Protein AF-A0A1H6S2C7-F1 (afdb_monomer_lite)

Foldseek 3Di:
DDPLVVLQVVLVVLVVVLVVCVVVVVDDPVVSVVSVVVSCCSNVVSVCCVPVVVVVD

Radius of gyration: 13.52 Å; chains: 1; bounding box: 29×15×38 Å

Structure (mmCIF, N/CA/C/O backbone):
data_AF-A0A1H6S2C7-F1
#
_entry.id   AF-A0A1H6S2C7-F1
#
loop_
_atom_site.group_PDB
_atom_site.id
_atom_site.type_symbol
_atom_site.label_atom_id
_atom_site.label_alt_id
_atom_site.label_comp_id
_atom_site.label_asym_id
_atom_site.label_entity_id
_atom_site.label_seq_id
_atom_site.pdbx_PDB_ins_code
_atom_site.Cartn_x
_atom_site.Cartn_y
_atom_site.Cartn_z
_atom_site.occupancy
_atom_site.B_iso_or_equiv
_atom_site.auth_seq_id
_atom_site.auth_comp_id
_atom_site.auth_asym_id
_atom_site.auth_atom_id
_atom_site.pdbx_PDB_model_num
ATOM 1 N N . MET A 1 1 ? 3.207 8.955 17.501 1.00 57.88 1 MET A N 1
ATOM 2 C CA . MET A 1 1 ? 2.358 8.860 16.292 1.00 57.88 1 MET A CA 1
ATOM 3 C C . MET A 1 1 ? 1.633 7.528 16.329 1.00 57.88 1 MET A C 1
ATOM 5 O O . MET A 1 1 ? 2.310 6.503 16.401 1.00 57.88 1 MET A O 1
ATOM 9 N N . ASP A 1 2 ? 0.300 7.545 16.360 1.00 74.88 2 ASP A N 1
ATOM 10 C CA . ASP A 1 2 ? -0.520 6.332 16.434 1.00 74.88 2 ASP A CA 1
ATOM 11 C C . ASP A 1 2 ? -0.160 5.340 15.320 1.00 74.88 2 ASP A C 1
ATOM 13 O O . ASP A 1 2 ? 0.086 5.733 14.177 1.00 74.88 2 ASP A O 1
ATOM 17 N N . LYS A 1 3 ? -0.147 4.040 15.642 1.00 74.69 3 LYS A N 1
ATOM 18 C CA . LYS A 1 3 ? 0.214 2.952 14.710 1.00 74.69 3 LYS A CA 1
ATOM 19 C C . LYS A 1 3 ? -0.571 3.027 13.391 1.00 74.69 3 LYS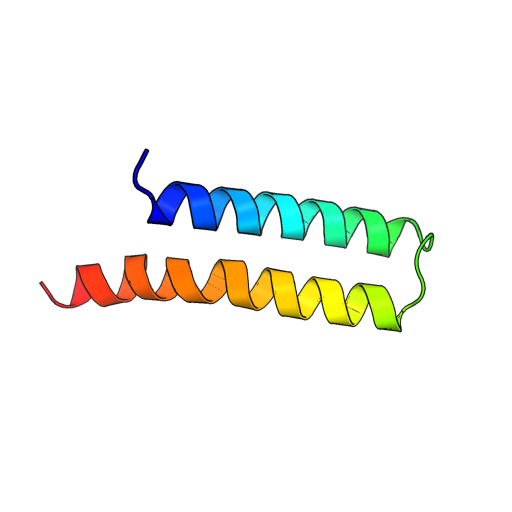 A C 1
ATOM 21 O O . LYS A 1 3 ? -0.011 2.787 12.326 1.00 74.69 3 LYS A O 1
ATOM 26 N N . ASN A 1 4 ? -1.836 3.444 13.460 1.00 68.81 4 ASN A N 1
ATOM 27 C CA . ASN A 1 4 ? -2.705 3.610 12.293 1.00 68.81 4 ASN A CA 1
ATOM 28 C C . ASN A 1 4 ? -2.308 4.812 11.425 1.00 68.81 4 ASN A C 1
ATOM 30 O O . ASN A 1 4 ? -2.361 4.720 10.205 1.00 68.81 4 ASN A O 1
ATOM 34 N N . VAL A 1 5 ? -1.858 5.913 12.038 1.00 73.69 5 VAL A N 1
ATOM 35 C CA . VAL A 1 5 ? -1.382 7.1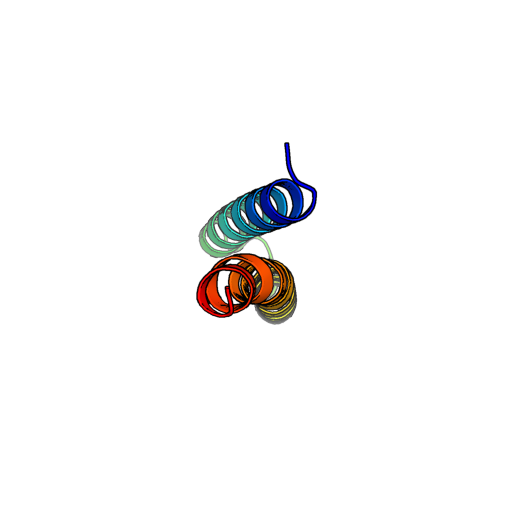06 11.319 1.00 73.69 5 VAL A CA 1
ATOM 36 C C . VAL A 1 5 ? -0.052 6.810 10.623 1.00 73.69 5 VAL A C 1
ATOM 38 O O . VAL A 1 5 ? 0.134 7.222 9.486 1.00 73.69 5 VAL A O 1
ATOM 41 N N . LYS A 1 6 ? 0.842 6.021 11.243 1.00 72.69 6 LYS A N 1
ATOM 42 C CA . LYS A 1 6 ? 2.064 5.525 10.577 1.00 72.69 6 LYS A CA 1
ATOM 43 C C . LYS A 1 6 ? 1.753 4.666 9.347 1.00 72.69 6 LYS A C 1
ATOM 45 O O . LYS A 1 6 ? 2.394 4.856 8.322 1.00 72.69 6 LYS A O 1
ATOM 50 N N . LEU A 1 7 ? 0.779 3.756 9.436 1.00 72.50 7 LEU A N 1
ATOM 51 C CA . LEU A 1 7 ? 0.360 2.915 8.303 1.00 72.50 7 LEU A CA 1
ATOM 52 C C . LEU A 1 7 ? -0.234 3.741 7.157 1.00 72.50 7 LEU A C 1
ATOM 54 O O . LEU A 1 7 ? 0.085 3.495 5.999 1.00 72.50 7 LEU A O 1
ATOM 58 N N . LEU A 1 8 ? -1.035 4.756 7.481 1.00 76.06 8 LEU A N 1
ATOM 59 C CA . LEU A 1 8 ? -1.600 5.676 6.493 1.00 76.06 8 LEU A CA 1
ATOM 60 C C . LEU A 1 8 ? -0.522 6.499 5.787 1.00 76.06 8 LEU A C 1
ATOM 62 O O . LEU A 1 8 ? -0.555 6.642 4.568 1.00 76.06 8 LEU A O 1
ATOM 66 N N . LEU A 1 9 ? 0.460 6.991 6.543 1.00 77.12 9 LEU A N 1
ATOM 67 C CA . LEU A 1 9 ? 1.575 7.758 5.994 1.00 77.12 9 LEU A CA 1
ATOM 68 C C . LEU A 1 9 ? 2.475 6.880 5.110 1.00 77.12 9 LEU A C 1
ATOM 70 O O . LEU A 1 9 ? 2.898 7.314 4.043 1.00 77.12 9 LEU A O 1
ATOM 74 N N . LEU A 1 10 ? 2.695 5.620 5.503 1.00 75.81 10 LEU A N 1
ATOM 75 C CA . LEU A 1 10 ? 3.400 4.625 4.690 1.00 75.81 10 LEU A CA 1
ATOM 76 C C . LEU A 1 10 ? 2.650 4.331 3.379 1.00 75.81 10 LEU A C 1
ATOM 78 O O . LEU A 1 10 ? 3.260 4.307 2.313 1.00 75.81 10 LEU A O 1
ATOM 82 N N . GLY A 1 11 ? 1.326 4.157 3.451 1.00 74.19 11 GLY A N 1
ATOM 83 C CA . GLY A 1 11 ? 0.466 3.963 2.283 1.00 74.19 11 GLY A CA 1
ATOM 84 C C . GLY A 1 11 ? 0.477 5.161 1.333 1.00 74.19 11 GLY A C 1
ATOM 85 O O . GLY A 1 11 ? 0.589 4.976 0.125 1.00 74.19 11 GLY A O 1
ATOM 86 N N . ALA A 1 12 ? 0.447 6.385 1.864 1.00 77.75 12 ALA A N 1
ATOM 87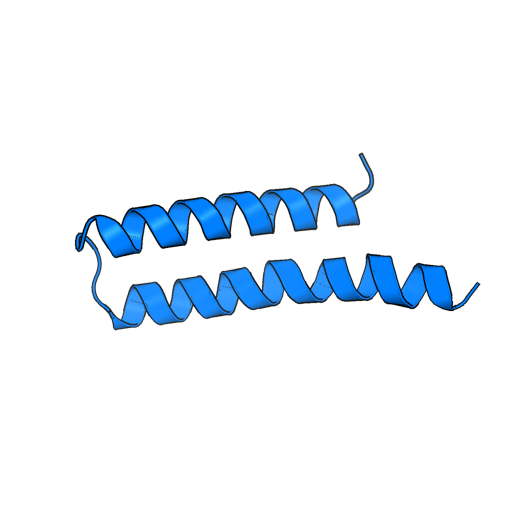 C CA . ALA A 1 12 ? 0.538 7.608 1.068 1.00 77.75 12 ALA A CA 1
ATOM 88 C C . ALA A 1 12 ? 1.894 7.741 0.354 1.00 77.75 12 ALA A C 1
ATOM 90 O O . ALA A 1 12 ? 1.935 8.063 -0.832 1.00 77.75 12 ALA A O 1
ATOM 91 N N . ILE A 1 13 ? 3.000 7.435 1.042 1.00 81.19 13 ILE A N 1
ATOM 92 C CA . ILE A 1 13 ? 4.340 7.429 0.436 1.00 81.19 13 ILE A CA 1
ATOM 93 C C . ILE A 1 13 ? 4.419 6.383 -0.682 1.00 81.19 13 ILE A C 1
ATOM 95 O O . ILE A 1 13 ? 4.862 6.701 -1.785 1.00 81.19 13 ILE A O 1
ATOM 99 N N . LEU A 1 14 ? 3.943 5.158 -0.431 1.00 78.12 14 LEU A N 1
ATOM 100 C CA . LEU A 1 14 ? 3.887 4.102 -1.446 1.00 78.12 14 LEU A CA 1
ATOM 101 C C . LEU A 1 14 ? 3.051 4.534 -2.652 1.00 78.12 14 LEU A C 1
ATOM 103 O O . LEU A 1 14 ? 3.465 4.326 -3.790 1.00 78.12 14 LEU A O 1
ATOM 107 N N . PHE A 1 15 ? 1.917 5.192 -2.426 1.00 79.69 15 PHE A N 1
ATOM 108 C CA . PHE A 1 15 ? 1.058 5.684 -3.496 1.00 79.69 15 PHE A CA 1
ATOM 109 C C . PHE A 1 15 ? 1.758 6.734 -4.373 1.00 79.69 15 PHE A C 1
ATOM 111 O O . PHE A 1 15 ? 1.747 6.610 -5.598 1.00 79.69 15 PHE A O 1
ATOM 118 N N . ILE A 1 16 ? 2.444 7.708 -3.765 1.00 81.44 16 ILE A N 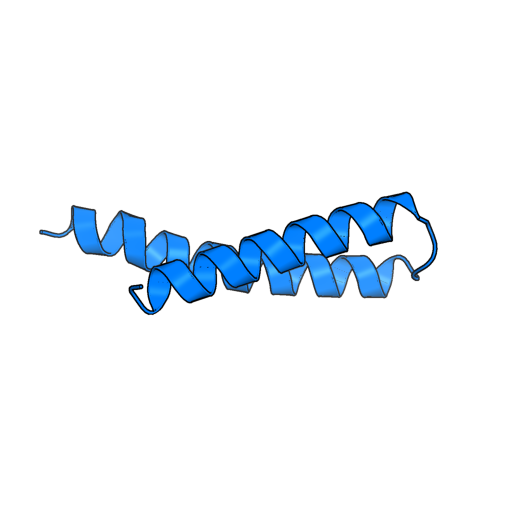1
ATOM 119 C CA . ILE A 1 16 ? 3.227 8.724 -4.490 1.00 81.44 16 ILE A CA 1
ATOM 120 C C . ILE A 1 16 ? 4.338 8.068 -5.318 1.00 81.44 16 ILE A C 1
ATOM 122 O O . ILE A 1 16 ? 4.478 8.368 -6.503 1.00 81.44 16 ILE A O 1
ATOM 126 N N . ILE A 1 17 ? 5.085 7.126 -4.733 1.00 79.00 17 ILE A N 1
ATOM 127 C CA . ILE A 1 17 ? 6.121 6.364 -5.448 1.00 79.00 17 ILE A CA 1
ATOM 128 C C . ILE A 1 17 ? 5.513 5.623 -6.645 1.00 79.00 17 ILE A C 1
ATOM 130 O O . ILE A 1 17 ? 6.083 5.623 -7.733 1.00 79.00 17 ILE A O 1
ATOM 134 N N . THR A 1 18 ? 4.327 5.039 -6.472 1.00 73.88 18 THR A N 1
ATOM 135 C CA . THR A 1 18 ? 3.643 4.287 -7.531 1.00 73.88 18 THR A CA 1
ATOM 136 C C . THR A 1 18 ? 3.210 5.201 -8.683 1.00 73.88 18 THR A C 1
ATOM 138 O O . THR A 1 18 ? 3.350 4.821 -9.846 1.00 73.88 18 THR A O 1
ATOM 141 N N . ILE A 1 19 ? 2.742 6.419 -8.385 1.00 79.25 19 ILE A N 1
ATOM 142 C CA . ILE A 1 19 ? 2.418 7.442 -9.394 1.00 79.25 19 ILE A CA 1
ATOM 143 C C . ILE A 1 19 ? 3.670 7.844 -10.177 1.00 79.25 19 ILE A C 1
ATOM 145 O O . ILE A 1 19 ? 3.639 7.834 -11.406 1.00 79.25 19 ILE A O 1
ATOM 149 N N . ILE A 1 20 ? 4.774 8.134 -9.483 1.00 79.69 20 ILE A N 1
ATOM 150 C CA . ILE A 1 20 ? 6.038 8.536 -10.118 1.00 79.69 20 ILE A CA 1
ATOM 151 C C . ILE A 1 20 ? 6.562 7.420 -11.033 1.00 79.69 20 ILE A C 1
ATOM 153 O O . ILE A 1 20 ? 6.935 7.670 -12.182 1.00 79.69 20 ILE A O 1
ATOM 157 N N . LEU A 1 21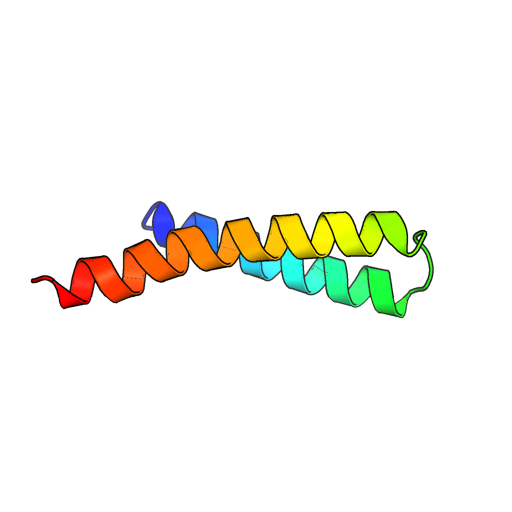 ? 6.526 6.171 -10.562 1.00 75.25 21 LEU A N 1
ATOM 158 C CA . LEU A 1 21 ? 6.928 4.997 -11.339 1.00 75.25 21 LEU A CA 1
ATOM 159 C C . LEU A 1 21 ? 6.036 4.768 -12.567 1.00 75.25 21 LEU A C 1
ATOM 161 O O . LEU A 1 21 ? 6.546 4.401 -13.626 1.00 75.25 21 LEU A O 1
ATOM 165 N N . ARG A 1 22 ? 4.724 5.026 -12.457 1.00 68.19 22 ARG A N 1
ATOM 166 C CA . ARG A 1 22 ? 3.788 4.988 -13.593 1.00 68.19 22 ARG A CA 1
ATOM 167 C C . ARG A 1 22 ? 4.143 6.048 -14.633 1.00 68.19 22 ARG A C 1
ATOM 169 O O . ARG A 1 22 ? 4.187 5.727 -15.817 1.00 68.19 22 ARG A O 1
ATOM 176 N N . THR A 1 23 ? 4.413 7.282 -14.208 1.00 71.88 23 THR A N 1
ATOM 177 C CA . THR A 1 23 ? 4.779 8.377 -15.122 1.00 71.88 23 THR A CA 1
ATOM 178 C C . THR A 1 23 ? 6.141 8.177 -15.778 1.00 71.88 23 THR A C 1
ATOM 180 O O . THR A 1 23 ? 6.337 8.613 -16.905 1.00 71.88 23 THR A O 1
ATOM 183 N N . ALA A 1 24 ? 7.064 7.477 -15.117 1.00 72.25 24 ALA A N 1
ATOM 184 C CA . ALA A 1 24 ? 8.394 7.208 -15.654 1.00 72.25 24 ALA A CA 1
ATOM 185 C C . ALA A 1 24 ? 8.417 6.095 -16.722 1.00 72.25 24 ALA A C 1
ATOM 187 O O . ALA A 1 24 ? 9.464 5.860 -17.319 1.00 72.25 24 ALA A O 1
ATOM 188 N N . THR A 1 25 ? 7.310 5.372 -16.962 1.00 66.25 25 THR A N 1
ATOM 189 C CA . THR A 1 25 ? 7.223 4.183 -17.853 1.00 66.25 25 THR A CA 1
ATOM 190 C C . THR A 1 25 ? 8.289 3.100 -17.606 1.00 66.25 25 THR A C 1
ATOM 192 O O . THR A 1 25 ? 8.416 2.156 -18.377 1.00 66.25 25 THR A O 1
ATOM 195 N N . ALA A 1 26 ? 9.030 3.196 -16.499 1.00 64.50 26 ALA A N 1
ATOM 196 C CA . ALA A 1 26 ? 10.217 2.394 -16.213 1.00 64.50 26 ALA A CA 1
ATOM 197 C C . ALA A 1 26 ? 9.888 0.968 -15.743 1.00 64.50 26 ALA A C 1
ATOM 199 O O . ALA A 1 26 ? 10.787 0.156 -15.539 1.00 64.50 26 ALA A O 1
ATOM 200 N N . ILE A 1 27 ? 8.605 0.661 -15.531 1.00 70.56 27 ILE A N 1
ATOM 201 C CA . ILE A 1 27 ? 8.146 -0.600 -14.955 1.00 70.56 27 ILE A CA 1
ATOM 202 C C . ILE A 1 27 ? 7.010 -1.179 -15.796 1.00 70.56 27 ILE A C 1
ATOM 204 O O . ILE A 1 27 ? 6.115 -0.471 -16.257 1.00 70.56 27 ILE A O 1
ATOM 208 N N . ASN A 1 28 ? 7.039 -2.501 -15.949 1.00 79.19 28 ASN A N 1
ATOM 209 C CA . ASN A 1 28 ? 6.043 -3.268 -16.682 1.00 79.19 28 ASN A CA 1
ATOM 210 C C . ASN A 1 28 ? 4.628 -3.078 -16.094 1.00 79.19 28 ASN A C 1
ATOM 212 O O . ASN A 1 28 ? 4.449 -3.050 -14.871 1.00 79.19 28 ASN A O 1
ATOM 216 N N . SER A 1 29 ? 3.604 -2.974 -16.948 1.00 79.50 29 SER A N 1
ATOM 217 C CA . SER A 1 29 ? 2.247 -2.574 -16.530 1.00 79.50 29 SER A CA 1
ATOM 218 C C . SER A 1 29 ? 1.621 -3.497 -15.477 1.00 79.50 29 SER A C 1
ATOM 220 O O . SER A 1 29 ? 0.893 -3.027 -14.604 1.00 79.50 29 SER A O 1
ATOM 222 N N . SER A 1 30 ? 1.940 -4.792 -15.515 1.00 82.31 30 SER A N 1
ATOM 223 C CA . SER A 1 30 ? 1.493 -5.797 -14.541 1.00 82.31 30 SER A CA 1
ATOM 224 C C . SER A 1 30 ? 2.070 -5.574 -13.138 1.00 82.31 30 SER A C 1
ATOM 226 O O . SER A 1 30 ? 1.348 -5.698 -12.149 1.00 82.31 30 SER A O 1
ATOM 228 N N . ALA A 1 31 ? 3.340 -5.175 -13.034 1.00 79.19 31 ALA A N 1
ATOM 229 C CA . ALA A 1 31 ? 3.984 -4.881 -11.755 1.00 79.19 31 ALA A CA 1
ATOM 230 C C . ALA A 1 31 ? 3.437 -3.591 -11.123 1.00 79.19 31 ALA A C 1
ATOM 232 O O . ALA A 1 31 ? 3.222 -3.543 -9.912 1.00 79.19 31 ALA A O 1
ATOM 233 N N . ILE A 1 32 ? 3.126 -2.575 -11.936 1.00 79.88 32 ILE A N 1
ATOM 234 C CA . ILE A 1 32 ? 2.471 -1.349 -11.451 1.00 79.88 32 ILE A CA 1
ATOM 235 C C . ILE A 1 32 ? 1.070 -1.658 -10.914 1.00 79.88 32 ILE A C 1
ATOM 237 O O . ILE A 1 32 ? 0.663 -1.108 -9.892 1.00 79.88 32 ILE A O 1
ATOM 241 N N . LEU A 1 33 ? 0.332 -2.545 -11.583 1.00 82.38 33 LEU A N 1
ATOM 242 C CA . LEU A 1 33 ? -1.016 -2.932 -11.172 1.00 82.38 33 LEU A CA 1
ATOM 243 C C . LEU A 1 33 ? -0.994 -3.685 -9.830 1.00 82.38 33 LEU A C 1
ATOM 245 O O . LEU A 1 33 ? -1.786 -3.369 -8.943 1.00 82.38 33 LEU A O 1
ATOM 249 N N . ALA A 1 34 ? -0.030 -4.590 -9.631 1.00 83.56 34 ALA A N 1
ATOM 250 C CA . ALA A 1 34 ? 0.188 -5.259 -8.346 1.00 83.56 34 ALA A CA 1
ATOM 251 C C . ALA A 1 34 ? 0.566 -4.271 -7.223 1.00 83.56 34 ALA A C 1
ATOM 253 O O . ALA A 1 34 ? -0.017 -4.317 -6.139 1.00 83.56 34 ALA A O 1
ATOM 254 N N . LEU A 1 35 ? 1.486 -3.335 -7.490 1.00 79.25 35 LEU A N 1
ATOM 255 C CA . LEU A 1 35 ? 1.873 -2.273 -6.549 1.00 79.25 35 LEU A CA 1
ATOM 256 C C . LEU A 1 35 ? 0.690 -1.380 -6.161 1.00 79.25 35 LEU A C 1
ATOM 258 O O . LEU A 1 35 ? 0.520 -1.071 -4.983 1.00 79.25 35 LEU A O 1
ATOM 262 N N . ALA A 1 36 ? -0.154 -1.011 -7.126 1.00 78.44 36 ALA A N 1
ATOM 263 C CA . ALA A 1 36 ? -1.344 -0.206 -6.878 1.00 78.44 36 ALA A CA 1
ATOM 264 C C . ALA A 1 36 ? -2.356 -0.935 -5.980 1.00 78.44 36 ALA A C 1
ATOM 266 O O . ALA A 1 36 ? -2.896 -0.321 -5.062 1.00 78.44 36 ALA A O 1
ATOM 267 N N . ILE A 1 37 ? -2.575 -2.240 -6.188 1.00 85.25 37 ILE A N 1
ATOM 268 C CA . ILE A 1 37 ? -3.450 -3.057 -5.329 1.00 85.25 37 ILE A CA 1
ATOM 269 C C . ILE A 1 37 ? -2.898 -3.115 -3.899 1.00 85.25 37 ILE A C 1
ATOM 271 O O . ILE A 1 37 ? -3.641 -2.901 -2.940 1.00 85.25 37 ILE A O 1
ATOM 275 N N . ILE A 1 38 ? -1.593 -3.354 -3.743 1.00 82.88 38 ILE A N 1
ATOM 276 C CA . ILE A 1 38 ? -0.940 -3.400 -2.427 1.00 82.88 38 ILE A CA 1
ATOM 277 C C . ILE A 1 38 ? -1.053 -2.041 -1.723 1.00 82.88 38 ILE A C 1
ATOM 279 O O . ILE A 1 38 ? -1.447 -1.983 -0.557 1.00 82.88 38 ILE A O 1
ATOM 283 N N . ALA A 1 39 ? -0.771 -0.944 -2.431 1.00 76.94 39 ALA A N 1
ATOM 284 C CA . ALA A 1 39 ? -0.911 0.409 -1.899 1.00 76.94 39 ALA A CA 1
ATOM 285 C C . ALA A 1 39 ? -2.359 0.701 -1.476 1.00 76.94 39 ALA A C 1
ATOM 287 O O . ALA A 1 39 ? -2.583 1.244 -0.394 1.00 76.94 39 ALA A O 1
ATOM 288 N N . LEU A 1 40 ? -3.345 0.278 -2.273 1.00 79.62 40 LEU A N 1
ATOM 289 C CA . LEU A 1 40 ? -4.761 0.438 -1.953 1.00 79.62 40 LEU A CA 1
ATOM 290 C C . LEU A 1 40 ? -5.125 -0.283 -0.649 1.00 79.62 40 LEU A C 1
ATOM 292 O O . LEU A 1 40 ? -5.740 0.319 0.225 1.00 79.62 40 LEU A O 1
ATOM 296 N N . ILE A 1 41 ? -4.705 -1.540 -0.473 1.00 83.38 41 ILE A N 1
ATOM 297 C CA . ILE A 1 41 ? -4.972 -2.317 0.751 1.00 83.38 41 ILE A CA 1
ATOM 298 C C . ILE A 1 41 ? -4.326 -1.645 1.970 1.00 83.38 41 ILE A C 1
ATOM 300 O O . ILE A 1 41 ? -4.976 -1.479 3.007 1.00 83.38 41 ILE A O 1
ATOM 304 N N . ILE A 1 42 ? -3.069 -1.210 1.835 1.00 78.00 42 ILE A N 1
ATOM 305 C CA . ILE A 1 42 ? -2.323 -0.537 2.907 1.00 78.00 42 ILE A CA 1
ATOM 306 C C . ILE A 1 42 ? -2.963 0.801 3.288 1.00 78.00 42 ILE A C 1
ATOM 308 O O . ILE A 1 42 ? -2.853 1.192 4.444 1.00 78.00 42 ILE A O 1
ATOM 312 N N . VAL A 1 43 ? -3.649 1.492 2.375 1.00 77.06 43 VAL A N 1
ATOM 313 C CA . VAL A 1 43 ? -4.373 2.736 2.681 1.00 77.06 43 VAL A CA 1
ATOM 314 C C . VAL A 1 43 ? -5.766 2.450 3.248 1.00 77.06 43 VAL A C 1
ATOM 316 O O . VAL A 1 43 ? -6.126 2.996 4.291 1.00 77.06 43 VAL A O 1
ATOM 319 N N . VAL A 1 44 ? -6.548 1.576 2.611 1.00 77.81 44 VAL A N 1
ATOM 320 C CA . VAL A 1 44 ? -7.959 1.321 2.953 1.00 77.81 44 VAL A CA 1
ATOM 321 C C . VAL A 1 44 ? -8.109 0.705 4.345 1.00 77.81 44 VAL A C 1
ATOM 323 O O . VAL A 1 44 ? -8.973 1.134 5.106 1.00 77.81 44 VAL A O 1
ATOM 326 N N . VAL A 1 45 ? -7.256 -0.251 4.726 1.00 78.62 45 VAL A N 1
ATOM 327 C CA . VAL A 1 45 ? -7.332 -0.929 6.036 1.00 78.62 45 VAL A CA 1
ATOM 328 C C . VAL A 1 45 ? -7.149 0.030 7.232 1.00 78.62 45 VAL A C 1
ATOM 330 O O . VAL A 1 45 ? -7.993 0.032 8.136 1.00 78.62 45 VAL A O 1
ATOM 333 N N . PRO A 1 46 ? -6.089 0.859 7.308 1.00 72.88 46 PRO A N 1
ATOM 334 C CA . PRO A 1 46 ? -5.941 1.833 8.386 1.00 72.88 46 PRO A CA 1
ATOM 335 C C . PRO A 1 46 ? -6.947 2.979 8.284 1.00 72.88 46 PRO A C 1
ATOM 337 O O . PRO A 1 46 ? -7.390 3.449 9.332 1.00 72.88 46 PRO A O 1
ATOM 340 N N . LEU A 1 47 ? -7.350 3.400 7.078 1.00 75.81 47 LEU A N 1
ATOM 341 C CA . LEU A 1 47 ? -8.381 4.429 6.904 1.00 75.81 47 LEU A CA 1
ATOM 342 C C . LEU A 1 47 ? -9.729 3.947 7.458 1.00 75.81 47 LEU A C 1
ATOM 344 O O . LEU A 1 47 ? -10.356 4.662 8.235 1.00 75.81 47 LEU A O 1
ATOM 348 N N . TYR A 1 48 ? -10.121 2.702 7.169 1.00 74.06 48 TYR A N 1
ATOM 349 C CA . TYR A 1 48 ? -11.315 2.078 7.740 1.00 74.06 48 TYR A CA 1
ATOM 350 C C . TYR A 1 48 ? -11.249 2.037 9.273 1.00 74.06 48 TYR A C 1
ATOM 352 O O . TYR A 1 48 ? -12.178 2.460 9.961 1.00 74.06 48 TYR A O 1
ATOM 360 N N . ASN A 1 49 ? -10.110 1.611 9.827 1.00 70.06 49 ASN A N 1
ATOM 361 C CA . ASN A 1 49 ? -9.893 1.586 11.274 1.00 70.06 49 ASN A CA 1
ATOM 362 C C . ASN A 1 49 ? -9.842 2.978 11.925 1.00 70.06 49 ASN A C 1
ATOM 364 O O . ASN A 1 49 ? -10.106 3.085 13.118 1.00 70.06 49 ASN A O 1
ATOM 368 N N . LEU A 1 50 ? -9.485 4.039 11.205 1.00 70.94 50 LEU A N 1
ATOM 369 C CA . LEU A 1 50 ? -9.470 5.402 11.746 1.00 70.94 50 LEU A CA 1
ATOM 370 C C . LEU A 1 50 ? -10.839 6.074 11.651 1.00 70.94 50 LEU A C 1
ATOM 372 O O . LEU A 1 50 ? -11.261 6.703 12.620 1.00 70.94 50 LEU A O 1
ATOM 376 N N . VAL A 1 51 ? -11.530 5.909 10.523 1.00 69.69 51 VAL A N 1
ATOM 377 C CA . VAL A 1 51 ? -12.840 6.514 10.254 1.00 69.69 51 VAL A CA 1
ATOM 378 C C . VAL A 1 51 ? -13.939 5.762 11.006 1.00 69.69 51 VAL A C 1
ATOM 380 O O . VAL A 1 51 ? -14.601 6.331 11.871 1.00 69.69 51 VAL A O 1
ATOM 383 N N . PHE A 1 52 ? -14.094 4.459 10.765 1.00 66.50 52 PHE A N 1
ATOM 384 C CA . PHE A 1 52 ? -15.233 3.698 11.291 1.00 66.50 52 PHE A CA 1
ATOM 385 C C . PHE A 1 52 ? -15.074 3.298 12.759 1.00 66.50 52 PHE A C 1
ATOM 387 O O . PHE A 1 52 ? -16.066 3.173 13.471 1.00 66.50 52 PHE A O 1
ATOM 394 N N . LYS A 1 53 ? -13.844 3.139 13.262 1.00 60.41 53 LYS A N 1
ATOM 395 C CA . LYS A 1 53 ? -13.623 2.808 14.681 1.00 60.41 53 LYS A CA 1
ATOM 396 C C . LYS A 1 53 ? -13.793 4.019 15.607 1.00 60.41 53 LYS A C 1
ATOM 398 O O . LYS A 1 53 ? -14.105 3.822 16.777 1.00 60.41 53 LYS A O 1
ATOM 403 N N . ARG A 1 54 ? -13.605 5.250 15.105 1.00 54.56 54 ARG A N 1
ATOM 404 C CA . ARG A 1 54 ? -13.927 6.488 15.842 1.00 54.56 54 ARG A CA 1
ATOM 405 C C . ARG A 1 54 ? -15.409 6.855 15.754 1.00 54.56 54 ARG A C 1
ATOM 407 O O . ARG A 1 54 ? -15.929 7.329 16.746 1.00 54.56 54 ARG A O 1
ATOM 414 N N . LEU A 1 55 ? -16.079 6.578 14.632 1.00 53.06 55 LEU A N 1
ATOM 415 C CA . LEU A 1 55 ? -17.527 6.797 14.467 1.00 53.06 55 LEU A CA 1
ATOM 416 C C . LEU A 1 55 ? -18.407 5.849 15.302 1.00 53.06 55 LEU A C 1
ATOM 418 O O . LEU A 1 55 ? -19.599 6.092 15.441 1.00 53.06 55 LEU A O 1
ATOM 422 N N . ARG A 1 56 ? -17.845 4.752 15.829 1.00 53.25 56 ARG A N 1
ATOM 423 C CA . ARG A 1 56 ? -18.563 3.775 16.669 1.00 53.25 56 ARG A CA 1
ATOM 424 C C . ARG A 1 56 ? -18.498 4.079 18.176 1.00 53.25 56 ARG A C 1
ATOM 426 O O . ARG A 1 56 ? -18.958 3.251 18.959 1.00 53.25 56 ARG A O 1
ATOM 433 N N . LYS A 1 57 ? -17.878 5.192 18.575 1.00 44.47 57 LYS A N 1
ATO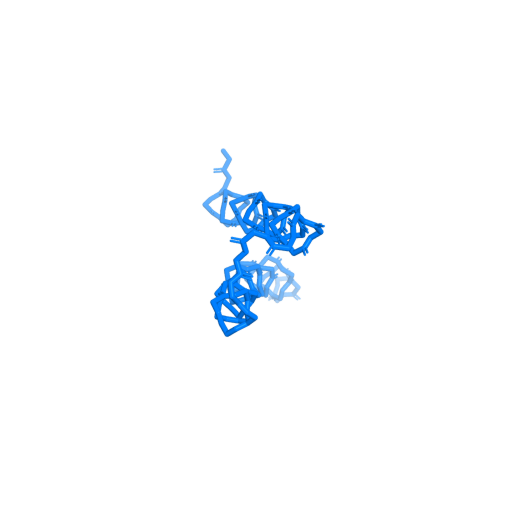M 434 C CA . LYS A 1 57 ? -17.914 5.740 19.939 1.00 44.47 57 LYS A CA 1
ATOM 435 C C . LYS A 1 57 ? -18.807 6.967 19.955 1.00 44.47 57 LYS A C 1
ATOM 437 O O . LYS A 1 57 ? -19.455 7.159 21.000 1.00 44.47 57 LYS A O 1
#

Secondary structure (DSSP, 8-state):
--HHHHHHHHHHHHHHHHHHHHHTT-S-HHHHHHHHHHHHHHHHHHHHHHHHHHHT-

Sequence (57 aa):
MDKNVKLLLLGAILFIITIILRTATAINSSAILALAIIALIIVVVPLYNLVFKRLRK

Organism: NCBI:txid703342

pLDDT: mean 73.79, std 8.34, range [44.47, 85.25]